Protein AF-A0A7J3VI06-F1 (afdb_monomer)

Structure (mmCIF, N/CA/C/O backbone):
data_AF-A0A7J3VI06-F1
#
_entry.id   AF-A0A7J3VI06-F1
#
loop_
_atom_site.group_PDB
_atom_site.id
_atom_site.type_symbol
_atom_site.label_atom_id
_atom_site.label_alt_id
_atom_site.label_comp_id
_atom_site.label_asym_id
_atom_site.label_entity_id
_atom_site.label_seq_id
_atom_site.pdbx_PDB_ins_code
_atom_site.Cartn_x
_atom_site.Cartn_y
_atom_site.Cartn_z
_atom_site.occupancy
_atom_site.B_iso_or_equiv
_atom_site.auth_seq_id
_atom_site.auth_comp_id
_atom_site.auth_asym_id
_atom_site.auth_atom_id
_atom_site.pdbx_PDB_model_num
ATOM 1 N N . MET A 1 1 ? 29.768 -23.250 -9.654 1.00 58.28 1 MET A N 1
ATOM 2 C CA . MET A 1 1 ? 28.400 -23.823 -9.764 1.00 58.28 1 MET A CA 1
ATOM 3 C C . MET A 1 1 ? 27.380 -23.229 -8.773 1.00 58.28 1 MET A C 1
ATOM 5 O O . MET A 1 1 ? 26.232 -23.063 -9.162 1.00 58.28 1 MET A O 1
ATOM 9 N N . LYS A 1 2 ? 27.756 -22.843 -7.537 1.00 73.19 2 LYS A N 1
ATOM 10 C CA . LYS A 1 2 ? 26.822 -22.287 -6.525 1.00 73.19 2 LYS A CA 1
ATOM 11 C C . LYS A 1 2 ? 26.219 -20.910 -6.874 1.00 73.19 2 LYS A C 1
ATOM 13 O O . LYS A 1 2 ? 25.045 -20.684 -6.606 1.00 73.19 2 LYS A O 1
ATOM 18 N N . LEU A 1 3 ? 26.984 -20.030 -7.530 1.00 74.69 3 LEU A N 1
ATOM 19 C CA . LEU A 1 3 ? 26.563 -18.649 -7.823 1.00 74.69 3 LEU A CA 1
ATOM 20 C C . LEU A 1 3 ? 25.363 -18.556 -8.783 1.00 74.69 3 LEU A C 1
ATOM 22 O O . LEU A 1 3 ? 24.458 -17.760 -8.566 1.00 74.69 3 LEU A O 1
ATOM 26 N N . ARG A 1 4 ? 25.330 -19.405 -9.821 1.00 77.88 4 ARG A N 1
ATOM 27 C CA . ARG A 1 4 ? 24.233 -19.423 -10.803 1.00 77.88 4 ARG A CA 1
ATOM 28 C C . ARG A 1 4 ? 22.916 -19.831 -10.149 1.00 77.88 4 ARG A C 1
ATOM 30 O O . ARG A 1 4 ? 21.918 -19.150 -10.304 1.00 77.88 4 ARG A O 1
ATOM 37 N N . ARG A 1 5 ? 22.964 -20.883 -9.331 1.00 81.19 5 ARG A N 1
ATOM 38 C CA . ARG A 1 5 ? 21.809 -21.364 -8.576 1.00 81.19 5 ARG A CA 1
ATOM 39 C C . ARG A 1 5 ? 21.277 -20.281 -7.635 1.00 81.19 5 ARG A C 1
ATOM 41 O O . ARG A 1 5 ? 20.078 -20.059 -7.610 1.00 81.19 5 ARG A O 1
ATOM 48 N N . LEU A 1 6 ? 22.147 -19.588 -6.900 1.00 79.69 6 LEU A N 1
ATOM 49 C CA . LEU A 1 6 ? 21.728 -18.533 -5.971 1.00 79.69 6 LEU A CA 1
ATOM 50 C C . LEU A 1 6 ? 21.049 -17.359 -6.697 1.00 79.69 6 LEU A C 1
ATOM 52 O O . LEU A 1 6 ? 20.025 -16.858 -6.243 1.00 79.69 6 LEU A O 1
ATOM 56 N N . ARG A 1 7 ? 21.577 -16.989 -7.869 1.00 83.88 7 ARG A N 1
ATOM 57 C CA . ARG A 1 7 ? 20.982 -15.982 -8.753 1.00 83.88 7 ARG A CA 1
ATOM 58 C C . ARG A 1 7 ? 19.602 -16.397 -9.264 1.00 83.88 7 ARG A C 1
ATOM 60 O O . ARG A 1 7 ? 18.687 -15.585 -9.216 1.00 83.88 7 ARG A O 1
ATOM 67 N N . ASP A 1 8 ? 19.446 -17.645 -9.702 1.00 85.44 8 ASP A N 1
ATOM 68 C CA . ASP A 1 8 ? 18.172 -18.160 -10.222 1.00 85.44 8 ASP A CA 1
ATOM 69 C C . ASP A 1 8 ? 17.088 -18.171 -9.122 1.00 85.44 8 ASP A C 1
ATOM 71 O O . ASP A 1 8 ? 15.952 -17.764 -9.359 1.00 85.44 8 ASP A O 1
ATOM 75 N N . HIS A 1 9 ? 17.454 -18.539 -7.887 1.00 90.06 9 HIS A N 1
ATOM 76 C CA . HIS A 1 9 ? 16.537 -18.470 -6.742 1.00 90.06 9 HIS A CA 1
ATOM 77 C C . HIS A 1 9 ? 16.175 -17.026 -6.388 1.00 90.06 9 HIS A C 1
ATOM 79 O O . HIS A 1 9 ? 15.003 -16.733 -6.167 1.00 90.06 9 HIS A O 1
ATOM 85 N N . PHE A 1 10 ? 17.153 -16.115 -6.372 1.00 90.50 10 PHE A N 1
ATOM 86 C CA . PHE A 1 10 ? 16.894 -14.697 -6.123 1.00 90.50 10 PHE A CA 1
ATOM 87 C C . PHE A 1 10 ? 16.000 -14.078 -7.207 1.00 90.50 10 PHE A C 1
ATOM 89 O O . PHE A 1 10 ? 15.129 -13.270 -6.894 1.00 90.50 10 PHE A O 1
ATOM 96 N N . PHE A 1 11 ? 16.173 -14.480 -8.469 1.00 92.00 11 PHE A N 1
ATOM 97 C CA . PHE A 1 11 ? 15.338 -14.015 -9.572 1.00 92.00 11 PHE A CA 1
ATOM 98 C C . PHE A 1 11 ? 13.869 -14.408 -9.373 1.00 92.00 11 PHE A C 1
ATOM 100 O O . PHE A 1 11 ? 13.000 -13.542 -9.430 1.00 92.00 11 PHE A O 1
ATOM 107 N N . ILE A 1 12 ? 13.589 -15.685 -9.099 1.00 92.94 12 ILE A N 1
ATOM 108 C CA . ILE A 1 12 ? 12.213 -16.164 -8.895 1.00 92.94 12 ILE A CA 1
ATOM 109 C C . ILE A 1 12 ? 11.617 -15.552 -7.623 1.00 92.94 12 ILE A C 1
ATOM 111 O O . ILE A 1 12 ? 10.503 -15.037 -7.651 1.00 92.94 12 ILE A O 1
ATOM 115 N N . TYR A 1 13 ? 12.368 -15.563 -6.519 1.00 93.56 13 TYR A N 1
ATOM 116 C CA . TYR A 1 13 ? 11.906 -15.027 -5.239 1.00 93.56 13 TYR A CA 1
ATOM 117 C C . TYR A 1 13 ? 11.600 -13.527 -5.319 1.00 93.56 13 TYR A C 1
ATOM 119 O O . TYR A 1 13 ? 10.517 -13.099 -4.929 1.00 93.56 13 TYR A O 1
ATOM 127 N N . GLY A 1 14 ? 12.510 -12.727 -5.882 1.00 93.12 14 GLY A N 1
ATOM 128 C CA . GLY A 1 14 ? 12.306 -11.287 -6.0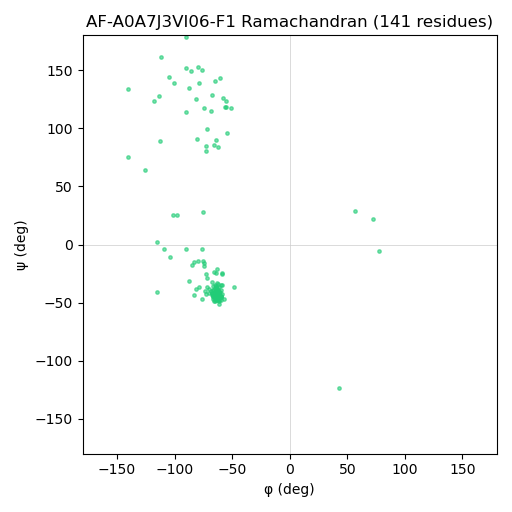19 1.00 93.12 14 GLY A CA 1
ATOM 129 C C . GLY A 1 14 ? 11.155 -10.930 -6.958 1.00 93.12 14 GLY A C 1
ATOM 130 O O . GLY A 1 14 ? 10.400 -10.001 -6.670 1.00 93.12 14 GLY A O 1
ATOM 131 N N . PHE A 1 15 ? 10.953 -11.715 -8.019 1.00 93.56 15 PHE A N 1
ATOM 132 C CA . PHE A 1 15 ? 9.796 -11.565 -8.897 1.00 93.56 15 PHE A CA 1
ATOM 133 C C . PHE A 1 15 ? 8.479 -11.888 -8.176 1.00 93.56 15 PHE A C 1
ATOM 135 O O . PHE A 1 15 ? 7.521 -11.124 -8.272 1.00 93.56 15 PHE A O 1
ATOM 142 N N . LEU A 1 16 ? 8.433 -12.972 -7.395 1.00 94.38 16 LEU A N 1
ATOM 143 C CA . LEU A 1 16 ? 7.258 -13.316 -6.589 1.00 94.38 16 LEU A CA 1
ATOM 144 C C . LEU A 1 16 ? 6.949 -12.241 -5.539 1.00 94.38 16 LEU A C 1
ATOM 146 O O . LEU A 1 16 ? 5.781 -11.900 -5.358 1.00 94.38 16 LEU A O 1
ATOM 150 N N . CYS A 1 17 ? 7.968 -11.656 -4.897 1.00 93.44 17 CYS A N 1
ATOM 151 C CA . CYS A 1 17 ? 7.783 -10.517 -3.994 1.00 93.44 17 CYS A CA 1
ATOM 152 C C . CYS A 1 17 ? 7.182 -9.303 -4.713 1.00 93.44 17 CYS A C 1
ATOM 154 O O . CYS A 1 17 ? 6.290 -8.662 -4.163 1.00 93.44 17 CYS A O 1
ATOM 156 N N . LEU A 1 18 ? 7.623 -9.011 -5.940 1.00 93.12 18 LEU A N 1
ATOM 157 C CA . LEU A 1 18 ? 7.076 -7.925 -6.756 1.00 93.12 18 LEU A CA 1
ATOM 158 C C . LEU A 1 18 ? 5.604 -8.173 -7.108 1.00 93.12 18 LEU A C 1
ATOM 160 O O . LEU A 1 18 ? 4.773 -7.288 -6.909 1.00 93.12 18 LEU A O 1
ATOM 164 N N . VAL A 1 19 ? 5.265 -9.380 -7.567 1.00 93.62 19 VAL A N 1
ATOM 165 C CA . VAL A 1 19 ? 3.877 -9.758 -7.882 1.00 93.62 19 VAL A CA 1
ATOM 166 C C . VAL A 1 19 ? 2.997 -9.683 -6.633 1.00 93.62 19 VAL A C 1
ATOM 168 O O . VAL A 1 19 ? 1.936 -9.064 -6.670 1.00 93.62 19 VAL A O 1
ATOM 171 N N . TRP A 1 20 ? 3.445 -10.248 -5.510 1.00 91.38 20 TRP A N 1
ATOM 172 C CA . TRP A 1 20 ? 2.722 -10.201 -4.237 1.00 91.38 20 TRP A CA 1
ATOM 173 C C . TRP A 1 20 ? 2.489 -8.767 -3.750 1.00 91.38 20 TRP A C 1
ATOM 175 O O . TRP A 1 20 ? 1.374 -8.423 -3.352 1.00 91.38 20 TRP A O 1
ATOM 185 N N . TYR A 1 21 ? 3.521 -7.921 -3.822 1.00 92.38 21 TYR A N 1
ATOM 186 C CA . TYR A 1 21 ? 3.442 -6.517 -3.430 1.00 92.38 21 TYR A CA 1
ATOM 187 C C . TYR A 1 21 ? 2.422 -5.749 -4.277 1.00 92.38 21 TYR A C 1
ATOM 189 O O . TYR A 1 21 ? 1.571 -5.041 -3.732 1.00 92.38 21 TYR A O 1
ATOM 197 N N . LEU A 1 22 ? 2.454 -5.933 -5.602 1.00 90.12 22 LEU A N 1
ATOM 198 C CA . LEU A 1 22 ? 1.515 -5.288 -6.524 1.00 90.12 22 LEU A CA 1
ATOM 199 C C . LEU A 1 22 ? 0.078 -5.765 -6.310 1.00 90.12 22 LEU A C 1
ATOM 201 O O . LEU A 1 22 ? -0.822 -4.935 -6.197 1.00 90.12 22 LEU A O 1
ATOM 205 N N . LEU A 1 23 ? -0.140 -7.078 -6.204 1.00 89.56 23 LEU A N 1
ATOM 206 C CA . LEU A 1 23 ? -1.475 -7.639 -5.991 1.00 89.56 23 LEU A CA 1
ATOM 207 C C . LEU A 1 23 ? -2.079 -7.173 -4.670 1.00 89.56 23 LEU A C 1
ATOM 209 O O . LEU A 1 23 ? -3.278 -6.895 -4.596 1.00 89.56 23 LEU A O 1
ATOM 213 N N . ARG A 1 24 ? -1.264 -7.091 -3.612 1.00 87.75 24 ARG A N 1
ATOM 214 C CA . ARG A 1 24 ? -1.792 -6.813 -2.280 1.00 87.75 24 ARG A CA 1
ATOM 215 C C . ARG A 1 24 ? -1.920 -5.324 -1.964 1.00 87.75 24 ARG A C 1
ATOM 217 O O . ARG A 1 24 ? -2.852 -4.950 -1.242 1.00 87.75 24 ARG A O 1
ATOM 224 N N . THR A 1 25 ? -1.043 -4.498 -2.531 1.00 88.00 25 THR A N 1
ATOM 225 C CA . THR A 1 25 ? -1.126 -3.033 -2.447 1.00 88.00 25 THR A CA 1
ATOM 226 C C . THR A 1 25 ? -2.204 -2.499 -3.391 1.00 88.00 25 THR A C 1
ATOM 228 O O . THR A 1 25 ? -3.073 -1.747 -2.949 1.00 88.00 25 THR A O 1
ATOM 231 N N . GLY A 1 26 ? -2.225 -2.962 -4.648 1.00 81.44 26 GLY A N 1
ATOM 232 C CA . GLY A 1 26 ? -3.286 -2.693 -5.623 1.00 81.44 26 GLY A CA 1
ATOM 233 C C . GLY A 1 26 ? -3.772 -1.239 -5.619 1.00 81.44 26 GLY A C 1
ATOM 234 O O . GLY A 1 26 ? -2.988 -0.306 -5.766 1.00 81.44 26 GLY A O 1
ATOM 235 N N . THR A 1 27 ? -5.077 -1.055 -5.413 1.00 77.19 27 THR A N 1
ATOM 236 C CA . THR A 1 27 ? -5.759 0.251 -5.372 1.00 77.19 27 THR A CA 1
ATOM 237 C C . THR A 1 27 ? -5.824 0.895 -3.982 1.00 77.19 27 THR A C 1
ATOM 239 O O . THR A 1 27 ? -6.319 2.013 -3.856 1.00 77.19 27 THR A O 1
ATOM 242 N N . LYS A 1 28 ? -5.344 0.225 -2.922 1.00 76.06 28 LYS A N 1
ATOM 243 C CA . LYS A 1 28 ? -5.359 0.755 -1.546 1.00 76.06 28 LYS A CA 1
ATOM 244 C C . LYS A 1 28 ? -3.927 1.026 -1.066 1.00 76.06 28 LYS A C 1
ATOM 246 O O . LYS A 1 28 ? -3.334 0.155 -0.423 1.00 76.06 28 LYS A O 1
ATOM 251 N N . PRO A 1 29 ? -3.385 2.239 -1.298 1.00 75.25 29 PRO A N 1
ATOM 252 C CA . PRO A 1 29 ? -1.997 2.568 -0.962 1.00 75.25 29 PRO A CA 1
ATOM 253 C C . PRO A 1 29 ? -1.703 2.498 0.542 1.00 75.25 29 PRO A C 1
ATOM 255 O O . PRO A 1 29 ? -0.561 2.269 0.928 1.00 75.25 29 PRO A O 1
ATOM 258 N N . SER A 1 30 ? -2.722 2.593 1.405 1.00 83.19 30 SER A N 1
ATOM 259 C CA . SER A 1 30 ? -2.567 2.419 2.856 1.00 83.19 30 SER A CA 1
ATOM 260 C C . SER A 1 30 ? -2.005 1.048 3.254 1.00 83.19 30 SER A C 1
ATOM 262 O O . SER A 1 30 ? -1.365 0.928 4.296 1.00 83.19 30 SER A O 1
ATOM 264 N N . ARG A 1 31 ? -2.172 0.013 2.417 1.00 83.75 31 ARG A N 1
ATO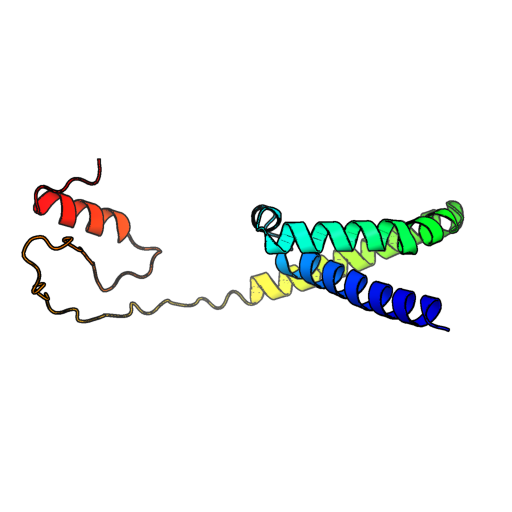M 265 C CA . ARG A 1 31 ? -1.637 -1.334 2.680 1.00 83.75 31 ARG A CA 1
ATOM 266 C C . ARG A 1 31 ? -0.126 -1.438 2.473 1.00 83.75 31 ARG A C 1
ATOM 268 O O . ARG A 1 31 ? 0.474 -2.351 3.030 1.00 83.75 31 ARG A O 1
ATOM 275 N N . ALA A 1 32 ? 0.500 -0.505 1.750 1.00 84.50 32 ALA A N 1
ATOM 276 C CA . ALA A 1 32 ? 1.954 -0.489 1.558 1.00 84.50 32 ALA A CA 1
ATOM 277 C C . ALA A 1 32 ? 2.719 -0.266 2.876 1.00 84.50 32 ALA A C 1
ATOM 279 O O . ALA A 1 32 ? 3.863 -0.692 3.012 1.00 84.50 32 ALA A O 1
ATOM 280 N N . VAL A 1 33 ? 2.070 0.358 3.867 1.00 90.38 33 VAL A N 1
ATOM 281 C CA . VAL A 1 33 ? 2.651 0.627 5.190 1.00 90.38 33 VAL A CA 1
ATOM 282 C C . VAL A 1 33 ? 2.711 -0.640 6.050 1.00 90.38 33 VAL A C 1
ATOM 284 O O . VAL A 1 33 ? 3.428 -0.668 7.046 1.00 90.38 33 VAL A O 1
ATOM 287 N N . TYR A 1 34 ? 2.017 -1.720 5.678 1.00 89.19 34 TYR A N 1
ATOM 288 C CA . TYR A 1 34 ? 2.068 -2.962 6.446 1.00 89.19 34 TYR A CA 1
ATOM 289 C C . TYR A 1 34 ? 3.477 -3.570 6.417 1.00 89.19 34 TYR A C 1
ATOM 291 O O . TYR A 1 34 ? 4.111 -3.601 5.361 1.00 89.19 34 TYR A O 1
ATOM 299 N N . PRO A 1 35 ? 3.967 -4.124 7.537 1.00 89.62 35 PRO A N 1
ATOM 300 C CA . PRO A 1 35 ? 5.355 -4.578 7.654 1.00 89.62 35 PRO A CA 1
ATOM 301 C C . PRO A 1 35 ? 5.726 -5.656 6.622 1.00 89.62 35 PRO A C 1
ATOM 303 O O . PRO A 1 35 ? 6.830 -5.656 6.083 1.00 89.62 35 PRO A O 1
ATOM 306 N N . CYS A 1 36 ? 4.783 -6.538 6.275 1.00 90.12 36 CYS A N 1
ATOM 307 C CA . CYS A 1 36 ? 4.974 -7.558 5.240 1.00 90.12 36 CYS A CA 1
ATOM 308 C C . CYS A 1 36 ? 4.988 -6.993 3.810 1.00 90.12 36 CYS A C 1
ATOM 310 O O . CYS A 1 36 ? 5.578 -7.594 2.915 1.00 90.12 36 CYS A O 1
ATOM 312 N N . GLN A 1 37 ? 4.345 -5.845 3.586 1.00 91.62 37 GLN A N 1
ATOM 313 C CA . GLN A 1 37 ? 4.370 -5.156 2.299 1.00 91.62 37 GLN A CA 1
ATOM 314 C C . GLN A 1 37 ? 5.649 -4.342 2.144 1.00 91.62 37 GLN A C 1
ATOM 316 O O . GLN A 1 37 ? 6.254 -4.375 1.079 1.00 91.62 37 GLN A O 1
ATOM 321 N N . GLN A 1 38 ? 6.131 -3.705 3.211 1.00 93.19 38 GLN A N 1
ATOM 322 C CA . GLN A 1 38 ? 7.412 -2.997 3.186 1.00 93.19 38 GLN A CA 1
ATOM 323 C C . GLN A 1 38 ? 8.585 -3.938 2.875 1.00 93.19 38 GLN A C 1
ATOM 325 O O . GLN A 1 38 ? 9.426 -3.625 2.030 1.00 93.19 38 GLN A O 1
ATOM 330 N N . SER A 1 39 ? 8.620 -5.124 3.495 1.00 93.19 39 SER A N 1
ATOM 331 C CA . SER A 1 39 ? 9.674 -6.111 3.232 1.00 93.19 39 SER A CA 1
ATOM 332 C C . SER A 1 39 ? 9.611 -6.663 1.805 1.00 93.19 39 SER A C 1
ATOM 334 O O . SER A 1 39 ? 10.634 -6.717 1.119 1.00 93.19 39 SER A O 1
ATOM 336 N N . ALA A 1 40 ? 8.413 -7.00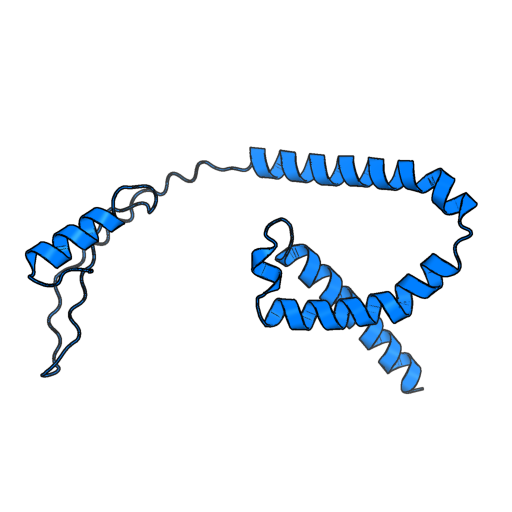2 1.317 1.00 92.75 40 ALA A N 1
ATOM 337 C CA . ALA A 1 40 ? 8.214 -7.430 -0.066 1.00 92.75 40 ALA A CA 1
ATOM 338 C C . ALA A 1 40 ? 8.601 -6.325 -1.067 1.00 92.75 40 ALA A C 1
ATOM 340 O O . ALA A 1 40 ? 9.276 -6.604 -2.058 1.00 92.75 40 ALA A O 1
ATOM 341 N N . GLY A 1 41 ? 8.241 -5.072 -0.778 1.00 93.50 41 GLY A N 1
ATOM 342 C CA . GLY A 1 41 ? 8.553 -3.904 -1.601 1.00 93.50 41 GLY A CA 1
ATOM 343 C C . GLY A 1 41 ? 10.052 -3.621 -1.708 1.00 93.50 41 GLY A C 1
ATOM 344 O O . GLY A 1 41 ? 10.532 -3.268 -2.787 1.00 93.50 41 GLY A O 1
ATOM 345 N N . PHE A 1 42 ? 10.811 -3.840 -0.631 1.00 94.50 42 PHE A N 1
ATOM 346 C CA . PHE A 1 42 ? 12.270 -3.719 -0.643 1.00 94.50 42 PHE A CA 1
ATOM 347 C C . PHE A 1 42 ? 12.927 -4.761 -1.561 1.00 94.50 42 PHE A C 1
ATOM 349 O O . PHE A 1 42 ? 13.739 -4.417 -2.423 1.00 94.50 42 PHE A O 1
ATOM 356 N N . VAL A 1 43 ? 12.537 -6.035 -1.431 1.00 94.19 43 VAL A N 1
ATOM 357 C CA . VAL A 1 43 ? 13.065 -7.116 -2.284 1.00 94.19 43 VAL A CA 1
ATOM 358 C C . VAL A 1 43 ? 12.667 -6.898 -3.747 1.00 94.19 43 VAL A C 1
ATOM 360 O O . VAL A 1 43 ? 13.494 -7.078 -4.643 1.00 94.19 43 VAL A O 1
ATOM 363 N N . ALA A 1 44 ? 11.435 -6.452 -3.995 1.00 92.69 44 ALA A N 1
ATOM 364 C CA . ALA A 1 44 ? 10.958 -6.103 -5.329 1.00 92.69 44 ALA A CA 1
ATOM 365 C C . ALA A 1 44 ? 11.777 -4.958 -5.955 1.00 92.69 44 ALA A C 1
ATOM 367 O O . ALA A 1 44 ? 12.135 -5.033 -7.133 1.00 92.69 44 ALA A O 1
ATOM 368 N N . HIS A 1 45 ? 12.134 -3.928 -5.177 1.00 92.88 45 HIS A N 1
ATOM 369 C CA . HIS A 1 45 ? 13.002 -2.837 -5.636 1.00 92.88 45 HIS A CA 1
ATOM 370 C C . HIS A 1 45 ? 14.389 -3.333 -6.029 1.00 92.88 45 HIS A C 1
ATOM 372 O O . HIS A 1 45 ? 14.870 -3.007 -7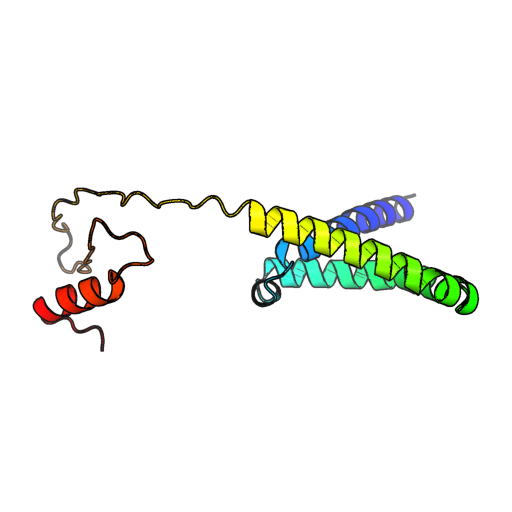.115 1.00 92.88 45 HIS A O 1
ATOM 378 N N . LEU A 1 46 ? 15.016 -4.156 -5.184 1.00 93.44 46 LEU A N 1
ATOM 379 C CA . LEU A 1 46 ? 16.320 -4.741 -5.496 1.00 93.44 46 LEU A CA 1
ATOM 380 C C . LEU A 1 46 ? 16.258 -5.592 -6.765 1.00 93.44 46 LEU A C 1
ATOM 382 O O . LEU A 1 46 ? 17.115 -5.454 -7.637 1.00 93.44 46 LEU A O 1
ATOM 386 N N . TRP A 1 47 ? 15.226 -6.425 -6.913 1.00 94.25 47 TRP A N 1
ATOM 387 C CA . TRP A 1 47 ? 15.027 -7.222 -8.122 1.00 94.25 47 TRP A CA 1
ATOM 388 C C . TRP A 1 47 ? 14.884 -6.334 -9.367 1.00 94.25 47 TRP A C 1
ATOM 390 O O . TRP A 1 47 ? 15.545 -6.572 -10.379 1.00 94.25 47 TRP A O 1
ATOM 400 N N . THR A 1 48 ? 14.094 -5.262 -9.270 1.00 90.19 48 THR A N 1
ATOM 401 C CA . THR A 1 48 ? 13.855 -4.315 -10.372 1.00 90.19 48 THR A CA 1
ATOM 402 C C . THR A 1 48 ? 15.140 -3.597 -10.776 1.00 90.19 48 THR A C 1
ATOM 404 O O . THR A 1 48 ? 15.465 -3.545 -11.959 1.00 90.19 48 THR A O 1
ATOM 407 N N . LEU A 1 49 ? 15.921 -3.104 -9.814 1.00 91.12 49 LEU A N 1
ATOM 408 C CA . LEU A 1 49 ? 17.204 -2.451 -10.087 1.00 91.12 49 LEU A CA 1
ATOM 409 C C . LEU A 1 49 ? 18.229 -3.412 -10.697 1.00 91.12 49 LEU A C 1
ATOM 411 O O . LEU A 1 49 ? 18.991 -3.027 -11.578 1.00 91.12 49 LEU A O 1
ATOM 415 N N . THR A 1 50 ? 18.241 -4.667 -10.249 1.00 89.25 50 THR A N 1
ATOM 416 C CA . THR A 1 50 ? 19.251 -5.640 -10.686 1.00 89.25 50 THR A CA 1
ATOM 417 C C . THR A 1 50 ? 18.936 -6.219 -12.066 1.00 89.25 50 THR A C 1
ATOM 419 O O . THR A 1 50 ? 19.852 -6.462 -12.848 1.00 89.25 50 THR A O 1
ATOM 422 N N . TYR A 1 51 ? 17.656 -6.447 -12.380 1.00 88.06 51 TYR A N 1
ATOM 423 C CA . TYR A 1 51 ? 17.246 -7.159 -13.595 1.00 88.06 51 TYR A CA 1
ATOM 424 C C . TYR A 1 51 ? 16.461 -6.304 -14.588 1.00 88.06 51 TYR A C 1
ATOM 426 O O . TYR A 1 51 ? 16.703 -6.407 -15.787 1.00 88.06 51 TYR A O 1
ATOM 434 N N . ALA A 1 52 ? 15.538 -5.460 -14.127 1.00 84.31 52 ALA A N 1
ATOM 435 C CA . ALA A 1 52 ? 14.689 -4.675 -15.023 1.00 84.31 52 ALA A CA 1
ATOM 436 C C . ALA A 1 52 ? 15.386 -3.394 -15.506 1.00 84.31 52 ALA A C 1
ATOM 438 O O . ALA A 1 52 ? 15.356 -3.096 -16.697 1.00 84.31 52 ALA A O 1
ATOM 439 N N . ALA A 1 53 ? 16.062 -2.662 -14.617 1.00 83.81 53 ALA A N 1
ATOM 440 C CA . ALA A 1 53 ? 16.742 -1.410 -14.952 1.00 83.81 53 ALA A CA 1
ATOM 441 C C . ALA A 1 53 ? 17.800 -1.535 -16.070 1.00 83.81 53 ALA A C 1
ATOM 443 O O . ALA A 1 53 ? 17.743 -0.728 -16.995 1.00 83.81 53 ALA A O 1
ATOM 444 N N . PRO A 1 54 ? 18.725 -2.521 -16.075 1.00 82.19 54 PRO A N 1
ATOM 445 C CA . PRO A 1 54 ? 19.699 -2.642 -17.162 1.00 82.19 54 PRO A CA 1
ATOM 446 C C . PRO A 1 54 ? 19.052 -3.033 -18.493 1.00 82.19 54 PRO A C 1
ATOM 448 O O . PRO A 1 54 ? 19.505 -2.583 -19.540 1.00 82.19 54 PRO A O 1
ATOM 451 N N . VAL A 1 55 ? 17.972 -3.823 -18.470 1.00 81.38 55 VAL A N 1
ATOM 452 C CA . VAL A 1 55 ? 17.206 -4.148 -19.681 1.00 81.38 55 VAL A CA 1
ATOM 453 C C . VAL A 1 55 ? 16.541 -2.889 -20.222 1.00 81.38 55 VAL A C 1
ATOM 455 O O . VAL A 1 55 ? 16.705 -2.585 -21.395 1.00 81.38 55 VAL A O 1
ATOM 458 N N . LEU A 1 56 ? 15.863 -2.118 -19.369 1.00 76.94 56 LEU A N 1
ATOM 459 C CA . LEU A 1 56 ? 15.229 -0.853 -19.752 1.00 76.94 56 LEU A CA 1
ATOM 460 C C . LEU A 1 56 ? 16.244 0.179 -20.260 1.00 76.94 56 LEU A C 1
ATOM 462 O O . LEU A 1 56 ? 15.945 0.895 -21.207 1.00 76.94 56 LEU A O 1
ATOM 466 N N . ALA A 1 57 ? 17.442 0.226 -19.674 1.00 77.56 57 ALA A N 1
ATOM 467 C CA . ALA A 1 57 ? 18.527 1.098 -20.119 1.00 77.56 57 ALA A CA 1
ATOM 468 C C . ALA A 1 57 ? 19.159 0.645 -21.449 1.00 77.56 57 ALA A C 1
ATOM 470 O O . ALA A 1 57 ? 19.662 1.477 -22.198 1.00 77.56 57 ALA A O 1
ATOM 471 N N . ALA A 1 58 ? 19.138 -0.659 -21.744 1.00 76.75 58 ALA A N 1
ATOM 472 C CA . ALA A 1 58 ? 19.638 -1.225 -22.996 1.00 76.75 58 ALA A CA 1
ATOM 473 C C . ALA A 1 58 ? 18.621 -1.151 -24.148 1.00 76.75 58 ALA A C 1
ATOM 475 O O . ALA A 1 58 ? 18.997 -1.333 -25.307 1.00 76.75 58 ALA A O 1
ATOM 476 N N . VAL A 1 59 ? 17.339 -0.897 -23.864 1.00 73.44 59 VAL A N 1
ATOM 477 C CA . VAL A 1 59 ? 16.357 -0.615 -24.914 1.00 73.44 59 VAL A CA 1
ATOM 478 C C . VAL A 1 59 ? 16.603 0.797 -25.444 1.00 73.44 59 VAL A C 1
ATOM 480 O O . VAL A 1 59 ? 16.448 1.781 -24.727 1.00 73.44 59 VAL A O 1
ATOM 483 N N . GLU A 1 60 ? 16.952 0.901 -26.727 1.00 66.19 60 GLU A N 1
ATO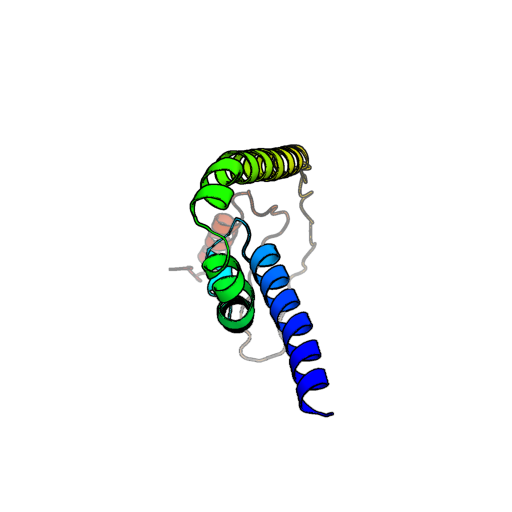M 484 C CA . GLU A 1 60 ? 17.058 2.186 -27.418 1.00 66.19 60 GLU A CA 1
ATOM 485 C C . GLU A 1 60 ? 15.743 2.971 -27.294 1.00 66.19 60 GLU A C 1
ATOM 487 O O . GLU A 1 60 ? 14.664 2.496 -27.677 1.00 66.19 60 GLU A O 1
ATOM 492 N N . SER A 1 61 ? 15.855 4.189 -26.756 1.00 63.53 61 SER A N 1
ATOM 493 C CA . SER A 1 61 ? 14.741 5.089 -26.432 1.00 63.53 61 SER A CA 1
ATOM 494 C C . SER A 1 61 ? 13.737 5.231 -27.580 1.00 63.53 61 SER A C 1
ATOM 496 O O . SER A 1 61 ? 12.534 5.238 -27.335 1.00 63.53 61 SER A O 1
ATOM 498 N N . ASP A 1 62 ? 14.187 5.237 -28.838 1.00 65.00 62 ASP A N 1
ATOM 499 C CA . ASP A 1 62 ? 13.305 5.410 -29.996 1.00 65.00 62 ASP A CA 1
ATOM 500 C C . ASP A 1 62 ? 12.365 4.222 -30.238 1.00 65.00 62 ASP A C 1
ATOM 502 O O . ASP A 1 62 ? 11.178 4.419 -30.506 1.00 65.00 62 ASP A O 1
ATOM 506 N N . ARG A 1 63 ? 12.824 2.976 -30.065 1.00 61.84 63 ARG A N 1
ATOM 507 C CA . ARG A 1 63 ? 11.967 1.792 -30.264 1.00 61.84 63 ARG A CA 1
ATOM 508 C C . ARG A 1 63 ? 10.939 1.650 -29.138 1.00 61.84 63 ARG A C 1
ATOM 510 O O . ARG A 1 63 ? 9.785 1.294 -29.407 1.00 61.84 63 ARG A O 1
ATOM 517 N N . PHE A 1 64 ? 11.335 1.984 -27.906 1.00 64.12 64 PHE A N 1
ATOM 518 C CA . PHE A 1 64 ? 10.428 2.044 -26.757 1.00 64.12 64 PHE A CA 1
ATOM 519 C C . PHE A 1 64 ? 9.410 3.175 -26.922 1.00 64.12 64 PHE A C 1
ATOM 521 O O . PHE A 1 64 ? 8.215 2.953 -26.775 1.00 64.12 64 PHE A O 1
ATOM 528 N N . ARG A 1 65 ? 9.846 4.368 -27.335 1.00 63.66 65 ARG A N 1
ATOM 529 C CA . ARG A 1 65 ? 8.998 5.555 -27.526 1.00 63.66 65 ARG A CA 1
ATOM 530 C C . ARG A 1 65 ? 7.974 5.410 -28.658 1.00 63.66 65 ARG A C 1
ATOM 532 O O . ARG A 1 65 ? 6.934 6.068 -28.612 1.00 63.66 65 ARG A O 1
ATOM 539 N N . ILE A 1 66 ? 8.213 4.537 -29.635 1.00 65.50 66 ILE A N 1
ATOM 540 C CA . ILE A 1 66 ? 7.223 4.215 -30.677 1.00 65.50 66 ILE A CA 1
ATOM 541 C C . ILE A 1 66 ? 6.095 3.330 -30.120 1.00 65.50 66 ILE A C 1
ATOM 543 O O . ILE A 1 66 ? 4.930 3.565 -30.432 1.00 65.50 66 ILE A O 1
ATOM 547 N N . HIS A 1 67 ? 6.412 2.361 -29.256 1.00 74.19 67 HIS A N 1
ATOM 548 C CA . HIS A 1 67 ? 5.441 1.355 -28.799 1.00 74.19 67 HIS A CA 1
ATOM 549 C C . HIS A 1 67 ? 4.917 1.589 -27.379 1.00 74.19 67 HIS A C 1
ATOM 551 O O . HIS A 1 67 ? 3.943 0.950 -26.986 1.00 74.19 67 HIS A O 1
ATOM 557 N N . TRP A 1 68 ? 5.500 2.510 -26.601 1.00 79.06 68 TRP A N 1
ATOM 558 C CA . TRP A 1 68 ? 5.068 2.752 -25.219 1.00 79.06 68 TRP A CA 1
ATOM 559 C C . TRP A 1 68 ? 3.618 3.236 -25.165 1.00 79.06 68 TRP A C 1
ATOM 561 O O . TRP A 1 68 ? 2.888 2.851 -24.262 1.00 79.06 68 TRP A O 1
ATOM 571 N N . LYS A 1 69 ? 3.173 4.013 -26.166 1.00 81.31 69 LYS A N 1
ATOM 572 C CA . LYS A 1 69 ? 1.773 4.441 -26.286 1.00 81.31 69 LYS A CA 1
ATOM 573 C C . LYS A 1 69 ? 0.851 3.237 -26.440 1.00 81.31 69 LYS A C 1
ATOM 575 O O . LYS A 1 69 ? -0.187 3.184 -25.796 1.00 81.31 69 LYS A O 1
ATOM 580 N N . THR A 1 70 ? 1.250 2.260 -27.250 1.00 82.12 70 THR A N 1
ATOM 581 C CA . THR A 1 70 ? 0.510 1.013 -27.464 1.00 82.12 70 THR A CA 1
ATOM 582 C C . THR A 1 70 ? 0.494 0.161 -26.199 1.00 82.12 70 THR A C 1
ATOM 584 O O . THR A 1 70 ? -0.558 -0.333 -25.813 1.00 82.12 70 THR A O 1
ATOM 587 N N . VAL A 1 71 ? 1.632 0.043 -25.508 1.00 82.56 71 VAL A N 1
ATOM 588 C CA . VAL A 1 71 ? 1.742 -0.688 -24.235 1.00 82.56 71 VAL A CA 1
ATOM 589 C C . VAL A 1 71 ? 0.872 -0.047 -23.154 1.00 82.56 71 VAL A C 1
ATOM 591 O O . VAL A 1 71 ? 0.120 -0.749 -22.485 1.00 82.56 71 VAL A O 1
ATOM 594 N N . VAL A 1 72 ? 0.918 1.278 -23.008 1.00 84.50 72 VAL A N 1
ATOM 595 C CA . VAL A 1 72 ? 0.092 2.013 -22.041 1.00 84.50 72 VAL A CA 1
ATOM 596 C C . VAL A 1 72 ? -1.384 1.933 -22.395 1.00 84.50 72 VAL A C 1
ATOM 598 O O . VAL A 1 72 ? -2.197 1.763 -21.496 1.00 84.50 72 VAL A O 1
ATOM 601 N N . LEU A 1 73 ? -1.742 1.996 -23.679 1.00 88.31 73 LEU A N 1
ATOM 602 C CA . LEU A 1 73 ? -3.126 1.837 -24.118 1.00 88.31 73 LEU A CA 1
ATOM 603 C C . LEU A 1 73 ? -3.653 0.434 -23.792 1.00 88.31 73 LEU A C 1
ATOM 605 O O . LEU A 1 73 ? -4.717 0.312 -23.196 1.00 88.31 73 LEU A O 1
ATOM 609 N N . VAL A 1 74 ? -2.894 -0.620 -24.106 1.00 88.62 74 VAL A N 1
ATOM 610 C CA . VAL A 1 74 ? -3.260 -2.005 -23.764 1.00 88.62 74 VAL A CA 1
ATOM 611 C C . VAL A 1 74 ? -3.364 -2.186 -22.249 1.00 88.62 74 VAL A C 1
ATOM 613 O O . VAL A 1 74 ? -4.300 -2.824 -21.772 1.00 88.62 74 VAL A O 1
ATOM 616 N N . LEU A 1 75 ? -2.452 -1.588 -21.482 1.00 88.69 75 LEU A N 1
ATOM 617 C CA . LEU A 1 75 ? -2.472 -1.650 -20.024 1.00 88.69 75 LEU A CA 1
ATOM 618 C C . LEU A 1 75 ? -3.667 -0.888 -19.436 1.00 88.69 75 LEU A C 1
ATOM 620 O O . LEU A 1 75 ? -4.327 -1.412 -18.547 1.00 88.69 75 LEU A O 1
ATOM 624 N N . LEU A 1 76 ? -4.001 0.295 -19.957 1.00 86.25 76 LEU A N 1
ATOM 625 C CA . LEU A 1 76 ? -5.189 1.055 -19.557 1.00 86.25 76 LEU A CA 1
ATOM 626 C C . LEU A 1 76 ? -6.479 0.308 -19.887 1.00 86.25 76 LEU A C 1
ATOM 628 O O . LEU A 1 76 ? -7.379 0.274 -19.055 1.00 86.25 76 LEU A O 1
ATOM 632 N N . ILE A 1 77 ? -6.559 -0.322 -21.062 1.00 88.75 77 ILE A N 1
ATOM 633 C CA . ILE A 1 77 ? -7.701 -1.161 -21.440 1.00 88.75 77 ILE A CA 1
ATOM 634 C C . ILE A 1 77 ? -7.799 -2.363 -20.495 1.00 88.75 77 ILE A C 1
ATOM 636 O O . ILE A 1 77 ? -8.882 -2.653 -20.001 1.00 88.75 77 ILE A O 1
ATOM 640 N N . GLY A 1 78 ? -6.681 -3.029 -20.191 1.00 84.00 78 GLY A N 1
ATOM 641 C CA . GLY A 1 78 ? -6.653 -4.168 -19.270 1.00 84.00 78 GLY A CA 1
ATOM 642 C C . GLY A 1 78 ? -7.063 -3.793 -17.843 1.00 84.00 78 GLY A C 1
ATOM 643 O O . GLY A 1 78 ? -7.896 -4.468 -17.243 1.00 84.00 78 GLY A O 1
ATOM 644 N N . VAL A 1 79 ? -6.532 -2.687 -17.315 1.00 84.06 79 VAL A N 1
ATOM 645 C CA . VAL A 1 79 ? -6.888 -2.157 -15.988 1.00 84.06 79 VAL A CA 1
ATOM 646 C C . VAL A 1 79 ? -8.341 -1.686 -15.958 1.00 84.06 79 VAL A C 1
ATOM 648 O O . VAL A 1 79 ? -9.052 -1.979 -15.000 1.00 84.06 79 VAL A O 1
ATOM 651 N N . GLY A 1 80 ? -8.802 -1.002 -17.006 1.00 81.38 80 GLY A N 1
ATOM 652 C CA . GLY A 1 80 ? -10.186 -0.552 -17.141 1.00 81.38 80 GLY A CA 1
ATOM 653 C C . GLY A 1 80 ? -11.171 -1.716 -17.219 1.00 81.38 80 GLY A C 1
ATOM 654 O O . GLY A 1 80 ? -12.176 -1.705 -16.517 1.00 81.38 80 GLY A O 1
ATOM 655 N N . ALA A 1 81 ? -10.855 -2.756 -17.994 1.00 82.62 81 ALA A N 1
ATOM 656 C CA . ALA A 1 81 ? -11.662 -3.970 -18.086 1.00 82.62 81 ALA A CA 1
ATOM 657 C C . ALA A 1 81 ? -11.712 -4.718 -16.746 1.00 82.62 81 ALA A C 1
ATOM 659 O O . ALA A 1 81 ? -12.791 -5.095 -16.297 1.00 82.62 81 ALA A O 1
ATOM 660 N N . TYR A 1 82 ? -10.571 -4.868 -16.065 1.00 77.69 82 TYR A N 1
ATOM 661 C CA . TYR A 1 82 ? -10.524 -5.474 -14.734 1.00 77.69 82 TYR A CA 1
ATOM 662 C C . TYR A 1 82 ? -11.330 -4.665 -13.705 1.00 77.69 82 TYR A C 1
ATOM 664 O O . TYR A 1 82 ? -12.105 -5.238 -12.942 1.00 77.69 82 TYR A O 1
ATOM 672 N N . GLY A 1 83 ? -11.189 -3.335 -13.705 1.00 76.62 83 GLY A N 1
ATOM 673 C CA . GLY A 1 83 ? -11.949 -2.437 -12.835 1.00 76.62 83 GLY A CA 1
ATOM 674 C C . GLY A 1 83 ? -13.452 -2.497 -13.104 1.00 76.62 83 GLY A C 1
ATOM 675 O O . GLY A 1 83 ? -14.229 -2.603 -12.161 1.00 76.62 83 GLY A O 1
ATOM 676 N N . TYR A 1 84 ? -13.856 -2.517 -14.376 1.00 79.81 84 TYR A N 1
ATOM 677 C CA . TYR A 1 84 ? -15.251 -2.678 -14.784 1.00 79.81 84 TYR A CA 1
ATOM 678 C C . TYR A 1 84 ? -15.832 -4.004 -14.285 1.00 79.81 84 TYR A C 1
ATOM 680 O O . TYR A 1 84 ? -16.886 -4.010 -13.660 1.00 79.81 84 TYR A O 1
ATOM 688 N N . MET A 1 85 ? -15.113 -5.115 -14.471 1.00 76.62 85 MET A N 1
ATOM 689 C CA . MET A 1 85 ? -15.546 -6.416 -13.954 1.00 76.62 85 MET A CA 1
ATOM 690 C C . MET A 1 85 ? -15.625 -6.441 -12.423 1.00 76.62 85 MET A C 1
ATOM 692 O O . MET A 1 85 ? -16.485 -7.126 -11.885 1.00 76.62 85 MET A O 1
ATOM 696 N N . ASN A 1 86 ? -14.764 -5.714 -11.707 1.00 72.75 86 ASN A N 1
ATOM 697 C CA . ASN A 1 86 ? -14.804 -5.660 -10.242 1.00 72.75 86 ASN A CA 1
ATOM 698 C C . ASN A 1 86 ? -15.994 -4.835 -9.730 1.00 72.75 86 ASN A C 1
ATOM 700 O O . ASN A 1 86 ? -16.687 -5.274 -8.824 1.00 72.75 86 ASN A O 1
ATOM 704 N N . LEU A 1 87 ? -16.267 -3.683 -10.353 1.00 69.75 87 LEU A N 1
ATOM 705 C CA . LEU A 1 87 ? -17.426 -2.847 -10.019 1.00 69.75 87 LEU A CA 1
ATOM 706 C C . LEU A 1 87 ? -18.749 -3.563 -10.314 1.00 69.75 87 LEU A C 1
ATOM 708 O O . LEU A 1 87 ? -19.703 -3.424 -9.556 1.00 69.75 87 LEU A O 1
ATOM 712 N N . ASN A 1 88 ? -18.796 -4.362 -11.382 1.00 65.56 88 ASN A N 1
ATOM 713 C CA . ASN A 1 88 ? -19.986 -5.131 -11.747 1.00 65.56 88 ASN A CA 1
ATOM 714 C C . ASN A 1 88 ? -20.156 -6.429 -10.933 1.00 65.56 88 ASN A C 1
ATOM 716 O O . ASN A 1 88 ? -21.233 -7.008 -10.965 1.00 65.56 88 ASN A O 1
ATOM 720 N N . ASN A 1 89 ? -19.113 -6.878 -10.222 1.00 58.16 89 ASN A N 1
ATOM 721 C CA . ASN A 1 89 ? -19.166 -7.969 -9.236 1.00 58.16 89 ASN A CA 1
ATOM 722 C C . ASN A 1 89 ? -19.278 -7.423 -7.805 1.00 58.16 89 ASN A C 1
ATOM 724 O O . ASN A 1 89 ? -18.857 -8.077 -6.849 1.00 58.16 89 ASN A O 1
ATOM 728 N N . THR A 1 90 ? -19.822 -6.216 -7.638 1.00 52.41 90 THR A N 1
ATOM 729 C CA . THR A 1 90 ? -20.342 -5.828 -6.330 1.00 52.41 90 THR A CA 1
ATOM 730 C C . THR A 1 90 ?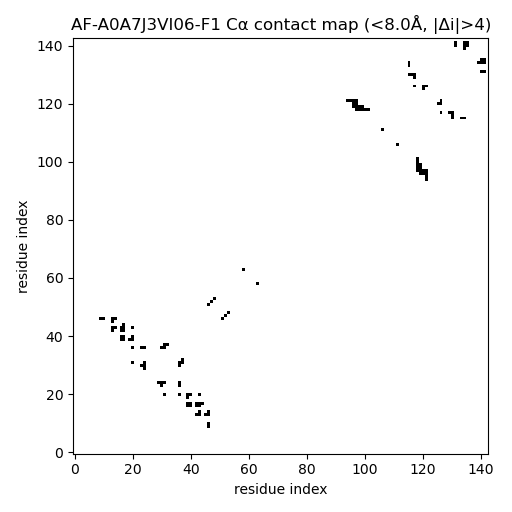 -21.622 -6.630 -6.154 1.00 52.41 90 THR A C 1
ATOM 732 O O . THR A 1 90 ? -22.708 -6.162 -6.477 1.00 52.41 90 THR A O 1
ATOM 735 N N . ASP A 1 91 ? -21.477 -7.893 -5.754 1.00 54.03 91 ASP A N 1
ATOM 736 C CA . ASP A 1 91 ? -22.574 -8.607 -5.130 1.00 54.03 91 ASP A CA 1
ATOM 737 C C . ASP A 1 91 ? -23.048 -7.675 -4.012 1.00 54.03 91 ASP A C 1
ATOM 739 O O . ASP A 1 91 ? -22.259 -7.315 -3.126 1.00 54.03 91 ASP A O 1
ATOM 743 N N . ASP A 1 92 ? -24.296 -7.218 -4.095 1.00 51.53 92 ASP A N 1
ATOM 744 C CA . ASP A 1 92 ? -24.988 -6.632 -2.958 1.00 51.53 92 ASP A CA 1
ATOM 745 C C . ASP A 1 92 ? -25.072 -7.749 -1.916 1.00 51.53 92 ASP A C 1
ATOM 747 O O . ASP A 1 92 ? -26.032 -8.516 -1.845 1.00 51.53 92 ASP A O 1
ATOM 751 N N . TYR A 1 93 ? -23.993 -7.909 -1.148 1.00 50.03 93 TYR A N 1
ATOM 752 C CA . TYR A 1 93 ? -24.001 -8.683 0.072 1.00 50.03 93 TYR A CA 1
ATOM 753 C C . TYR A 1 93 ? -24.914 -7.909 1.011 1.00 50.03 93 TYR A C 1
ATOM 755 O O . TYR A 1 93 ? -24.460 -7.080 1.801 1.00 50.03 93 TYR A O 1
ATOM 763 N N . GLU A 1 94 ? -26.216 -8.171 0.909 1.00 51.25 94 GLU A N 1
ATOM 764 C CA . GLU A 1 94 ? -27.120 -7.982 2.025 1.00 51.25 94 GLU A CA 1
ATOM 765 C C . GLU A 1 94 ? -26.520 -8.798 3.169 1.00 51.25 94 GLU A C 1
ATOM 767 O O . GLU A 1 94 ? -26.656 -10.023 3.246 1.00 51.25 94 GLU A O 1
ATOM 772 N N . MET A 1 95 ? -25.751 -8.125 4.028 1.00 55.34 95 MET A N 1
ATOM 773 C CA . MET A 1 95 ? -25.341 -8.676 5.306 1.00 55.34 95 MET A CA 1
ATOM 774 C C . MET A 1 95 ? -26.626 -8.855 6.096 1.00 55.34 95 MET A C 1
ATOM 776 O O . MET A 1 95 ? -27.096 -7.944 6.775 1.00 55.34 95 MET A O 1
ATOM 780 N N . SER A 1 96 ? -27.224 -10.035 5.945 1.00 60.88 96 SER A N 1
ATOM 781 C CA . SER A 1 96 ? -28.333 -10.459 6.774 1.00 60.88 96 SER A CA 1
ATOM 782 C C . SER A 1 96 ? -27.831 -10.361 8.215 1.00 60.88 96 SER A C 1
ATOM 784 O O . SER A 1 96 ? -26.821 -11.002 8.531 1.00 60.88 96 SER A O 1
ATOM 786 N N . PRO A 1 97 ? -28.452 -9.527 9.068 1.00 59.50 97 PRO A N 1
ATOM 787 C CA . PRO A 1 97 ? -27.949 -9.284 10.409 1.00 59.50 97 PRO A CA 1
ATOM 788 C C . PRO A 1 97 ? -27.844 -10.626 11.127 1.00 59.50 97 PRO A C 1
ATOM 790 O O . PRO A 1 97 ? -28.835 -11.346 11.287 1.00 59.50 97 PRO A O 1
ATOM 793 N N . VAL A 1 98 ? -26.622 -10.998 11.512 1.00 65.75 98 VAL A N 1
ATOM 794 C CA . VAL A 1 98 ? -26.409 -12.187 12.331 1.00 65.75 98 VAL A CA 1
ATOM 795 C C . VAL A 1 98 ? -26.927 -11.832 13.715 1.00 65.75 98 VAL A C 1
ATOM 797 O O . VAL A 1 98 ? -26.273 -11.144 14.497 1.00 65.75 98 VAL A O 1
ATOM 800 N N . ASN A 1 99 ? -28.145 -12.280 14.002 1.00 63.22 99 ASN A N 1
ATOM 801 C CA . ASN A 1 99 ? -28.734 -12.176 15.325 1.00 63.22 99 ASN A CA 1
ATOM 802 C C . ASN A 1 99 ? -28.036 -13.185 16.242 1.00 63.22 99 ASN A C 1
ATOM 804 O O . ASN A 1 99 ? -28.486 -14.319 16.402 1.00 63.22 99 ASN A O 1
ATOM 808 N N . LEU A 1 100 ? -26.898 -12.785 16.812 1.00 65.12 100 LEU A N 1
ATOM 809 C CA . LEU A 1 100 ? -26.322 -13.499 17.943 1.00 65.12 100 LEU A CA 1
ATOM 810 C C . LEU A 1 100 ? -27.243 -13.290 19.145 1.00 65.12 100 LEU A C 1
ATOM 812 O O . LEU A 1 100 ? -27.397 -12.170 19.620 1.00 65.12 100 LEU A O 1
ATOM 816 N N . ASN A 1 101 ? -27.861 -14.364 19.629 1.00 69.00 101 ASN A N 1
ATOM 817 C CA . ASN A 1 101 ? -28.567 -14.336 20.902 1.00 69.00 101 ASN A CA 1
ATOM 818 C C . ASN A 1 101 ? -27.525 -14.482 22.018 1.00 69.00 101 ASN A C 1
ATOM 820 O O . ASN A 1 101 ? -27.118 -15.596 22.348 1.00 69.00 101 ASN A O 1
ATOM 824 N N . LEU A 1 102 ? -27.014 -13.353 22.508 1.00 72.88 102 LEU A N 1
ATOM 825 C CA . LEU A 1 102 ? -26.043 -13.317 23.597 1.00 72.88 102 LEU A CA 1
ATOM 826 C C . LEU A 1 102 ? -26.802 -13.238 24.919 1.00 72.88 102 LEU A C 1
ATOM 828 O O . LEU A 1 102 ? -27.465 -12.242 25.197 1.00 72.88 102 LEU A O 1
ATOM 832 N N . GLU A 1 103 ? -26.698 -14.284 25.732 1.00 78.44 103 GLU A N 1
ATOM 833 C CA . GLU A 1 103 ? -27.133 -14.204 27.122 1.00 78.44 103 GLU A CA 1
ATOM 834 C C . GLU A 1 103 ? -26.060 -13.483 27.953 1.00 78.44 103 GLU A C 1
ATOM 836 O O . GLU A 1 103 ? -24.864 -13.727 27.748 1.00 78.44 103 GLU A O 1
ATOM 841 N N . PRO A 1 104 ? -26.447 -12.599 28.892 1.00 74.06 104 PRO A N 1
ATOM 842 C CA . PRO A 1 104 ? -25.501 -11.965 29.799 1.00 74.06 104 PRO A CA 1
ATOM 843 C C . PRO A 1 104 ? -24.732 -13.024 30.594 1.00 74.06 104 PRO A C 1
ATOM 845 O O . PRO A 1 104 ? -25.332 -13.869 31.258 1.00 74.06 104 PRO A O 1
ATOM 848 N N . ALA A 1 105 ? -23.402 -12.962 30.550 1.00 80.56 105 ALA A N 1
ATOM 849 C CA . ALA A 1 105 ? -22.532 -13.863 31.294 1.00 80.56 105 ALA A CA 1
ATOM 850 C C . ALA A 1 105 ? -21.766 -13.086 32.368 1.00 80.56 105 ALA A C 1
ATOM 852 O O . ALA A 1 105 ? -21.112 -12.085 32.078 1.00 80.56 105 ALA A O 1
ATOM 853 N N . THR A 1 106 ? -21.834 -13.554 33.614 1.00 81.81 106 THR A N 1
ATOM 854 C CA . THR A 1 106 ? -21.075 -12.980 34.731 1.00 81.81 106 THR A CA 1
ATOM 855 C C . THR A 1 106 ? -19.701 -13.638 34.812 1.00 81.81 106 THR A C 1
ATOM 857 O O . THR A 1 106 ? -19.583 -14.860 34.722 1.00 81.81 106 THR A O 1
ATOM 860 N N . ALA A 1 107 ? -18.654 -12.836 34.981 1.00 81.62 107 ALA A N 1
ATOM 861 C CA . ALA A 1 107 ? -17.302 -13.346 35.160 1.00 81.62 107 ALA A CA 1
ATOM 862 C C . ALA A 1 107 ? -17.083 -13.891 36.582 1.00 81.62 107 ALA A C 1
ATOM 864 O O . ALA A 1 107 ? -17.679 -13.414 37.545 1.00 81.62 107 ALA A O 1
ATOM 865 N N . THR A 1 108 ? -16.201 -14.884 36.704 1.00 84.31 108 THR A N 1
ATOM 866 C CA . THR A 1 108 ? -15.879 -15.555 37.978 1.00 84.31 108 THR A CA 1
ATOM 867 C C . THR A 1 108 ? -14.813 -14.815 38.801 1.00 84.31 108 THR A C 1
ATOM 869 O O . THR A 1 108 ? -14.668 -15.071 39.992 1.00 84.31 108 THR A O 1
ATOM 872 N N . GLU A 1 109 ? -14.049 -13.918 38.175 1.00 87.19 109 GLU A N 1
ATOM 873 C CA . GLU A 1 109 ? -12.963 -13.162 38.814 1.00 87.19 109 GLU A CA 1
ATOM 874 C C . GLU A 1 109 ? -13.490 -11.962 39.627 1.00 87.19 109 GLU A C 1
ATOM 876 O O . GLU A 1 109 ? -14.541 -11.414 39.292 1.00 87.19 109 GLU A O 1
ATOM 881 N N . PRO A 1 110 ? -12.770 -11.520 40.678 1.00 76.69 110 PRO A N 1
ATOM 882 C CA . PRO A 1 110 ? -13.232 -10.474 41.590 1.00 76.69 110 PRO A CA 1
ATOM 883 C C . PRO A 1 110 ? -13.187 -9.052 41.004 1.00 76.69 110 PRO A C 1
ATOM 885 O O . PRO A 1 110 ? -13.826 -8.169 41.567 1.00 76.69 110 PRO A O 1
ATOM 888 N N . ASP A 1 111 ? -12.467 -8.826 39.899 1.00 82.06 111 ASP A N 1
ATOM 889 C CA . ASP A 1 111 ? -12.414 -7.538 39.185 1.00 82.06 111 ASP A CA 1
ATOM 890 C C . ASP A 1 111 ? -12.411 -7.753 37.656 1.00 82.06 111 ASP A C 1
ATOM 892 O O . ASP A 1 111 ? -11.357 -7.734 37.009 1.00 82.06 111 ASP A O 1
ATOM 896 N N . PRO A 1 112 ? -13.566 -8.090 37.058 1.00 82.12 112 PRO A N 1
ATOM 897 C CA . PRO A 1 112 ? -13.645 -8.399 35.640 1.00 82.12 112 PRO A CA 1
ATOM 898 C C . PRO A 1 112 ? -13.824 -7.144 34.783 1.00 82.12 112 PRO A C 1
ATOM 900 O O . PRO A 1 112 ? -14.492 -6.184 35.159 1.00 82.12 112 PRO A O 1
ATOM 903 N N . SER A 1 113 ? -13.305 -7.189 33.556 1.00 80.50 113 SER A N 1
ATOM 904 C CA . SER A 1 113 ? -13.653 -6.187 32.547 1.00 80.50 113 SER A CA 1
ATOM 905 C C . SER A 1 113 ? -15.123 -6.329 32.144 1.00 80.50 113 SER A C 1
ATOM 907 O O . SER A 1 113 ? -15.563 -7.417 31.769 1.00 80.50 113 SER A O 1
ATOM 909 N N . VAL A 1 114 ? -15.870 -5.226 32.188 1.00 83.94 114 VAL A N 1
ATOM 910 C CA . VAL A 1 114 ? -17.257 -5.165 31.712 1.00 83.94 114 VAL A CA 1
ATOM 911 C C . VAL A 1 114 ? -17.250 -4.982 30.195 1.00 83.94 114 VAL A C 1
ATOM 913 O O . VAL A 1 114 ? -16.600 -4.074 29.677 1.00 83.94 114 VAL A O 1
ATOM 916 N N . ILE A 1 115 ? -17.937 -5.872 29.478 1.00 85.38 115 ILE A N 1
ATOM 917 C CA . ILE A 1 115 ? -18.002 -5.871 28.014 1.00 85.38 115 ILE A CA 1
ATOM 918 C C . ILE A 1 115 ? -19.454 -5.669 27.596 1.00 85.38 115 ILE A C 1
ATOM 920 O O . ILE A 1 115 ? -20.316 -6.472 27.949 1.00 85.38 115 ILE A O 1
ATOM 924 N N . TYR A 1 116 ? -19.701 -4.637 26.792 1.00 86.75 116 TYR A N 1
ATOM 925 C CA . TYR A 1 116 ? -20.996 -4.391 26.166 1.00 86.75 116 TYR A CA 1
ATOM 926 C C . TYR A 1 116 ? -20.975 -4.865 24.718 1.00 86.75 116 TYR A C 1
ATOM 928 O O . TYR A 1 116 ? -19.999 -4.666 23.991 1.00 86.75 116 TYR A O 1
ATOM 936 N N . ALA A 1 117 ? -22.064 -5.496 24.295 1.00 86.88 117 ALA A N 1
ATOM 937 C CA . ALA A 1 117 ? -22.254 -5.933 22.925 1.00 86.88 117 ALA A CA 1
ATOM 938 C C . ALA A 1 117 ? -23.702 -5.685 22.515 1.00 86.88 117 ALA A C 1
ATOM 940 O O . ALA A 1 117 ? -24.634 -6.029 23.238 1.00 86.88 117 ALA A O 1
ATOM 941 N N . ILE A 1 118 ? -23.878 -5.115 21.330 1.00 83.69 118 ILE A N 1
ATOM 942 C CA . ILE A 1 118 ? -25.180 -4.954 20.692 1.00 83.69 118 ILE A CA 1
ATOM 943 C C . ILE A 1 118 ? -25.317 -5.972 19.563 1.00 83.69 118 ILE A C 1
ATOM 945 O O . ILE A 1 118 ? -24.347 -6.311 18.882 1.00 83.69 118 ILE A O 1
ATOM 949 N N . THR A 1 119 ? -26.526 -6.479 19.373 1.00 84.00 119 THR A N 1
ATOM 950 C CA . THR A 1 119 ? -26.819 -7.546 18.413 1.00 84.00 119 THR A CA 1
ATOM 951 C C . THR A 1 119 ? -27.677 -7.014 17.266 1.00 84.00 119 THR A C 1
ATOM 953 O O . THR A 1 119 ? -28.283 -5.942 17.359 1.00 84.00 119 THR A O 1
ATOM 956 N N . GLY A 1 120 ? -27.701 -7.751 16.152 1.00 79.62 120 GLY A N 1
ATOM 957 C CA . GLY A 1 120 ? -28.518 -7.399 14.988 1.00 79.62 120 GLY A CA 1
ATOM 958 C C . GLY A 1 120 ? -28.007 -6.196 14.189 1.00 79.62 120 GLY A C 1
ATOM 959 O O . GLY A 1 120 ? -28.792 -5.574 13.479 1.00 79.62 120 GLY A O 1
ATOM 960 N N . THR A 1 121 ? -26.721 -5.861 14.303 1.00 79.94 121 THR A N 1
ATOM 961 C CA . THR A 1 121 ? -26.084 -4.810 13.502 1.00 79.94 121 THR A CA 1
ATOM 962 C C . THR A 1 121 ? -25.511 -5.383 12.208 1.00 79.94 121 THR A C 1
ATOM 964 O O . THR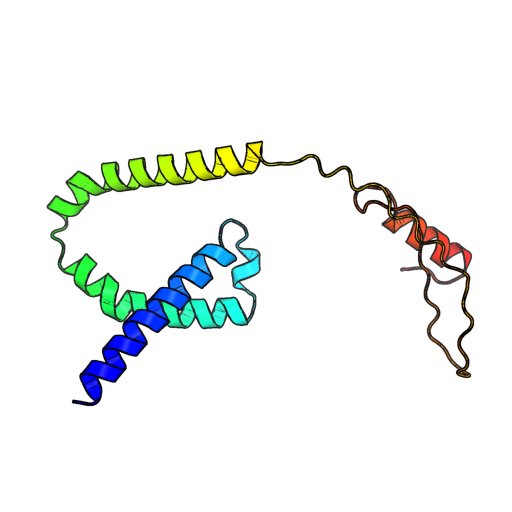 A 1 121 ? -25.158 -6.564 12.133 1.00 79.94 121 THR A O 1
ATOM 967 N N . ASN A 1 122 ? -25.434 -4.558 11.165 1.00 78.19 122 ASN A N 1
ATOM 968 C CA . ASN A 1 122 ? -24.860 -4.938 9.867 1.00 78.19 122 ASN A CA 1
ATOM 969 C C . ASN A 1 122 ? -23.591 -4.136 9.529 1.00 78.19 122 ASN A C 1
ATOM 971 O O . ASN A 1 122 ? -23.011 -4.313 8.458 1.00 78.19 122 ASN A O 1
ATOM 975 N N . GLY A 1 123 ? -23.156 -3.255 10.438 1.00 73.81 123 GLY A N 1
ATOM 976 C CA . GLY A 1 123 ? -21.937 -2.457 10.301 1.00 73.81 123 GLY A CA 1
ATOM 977 C C . GLY A 1 123 ? -22.071 -1.251 9.366 1.00 73.81 123 GLY A C 1
ATOM 978 O O . GLY A 1 123 ? -21.138 -0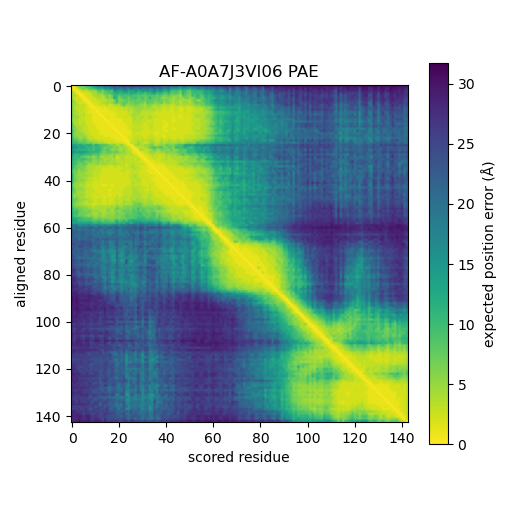.455 9.282 1.00 73.81 123 GLY A O 1
ATOM 979 N N . ALA A 1 124 ? -23.211 -1.105 8.688 1.00 79.88 124 ALA A N 1
ATOM 980 C CA . ALA A 1 124 ? -23.617 0.094 7.954 1.00 79.88 124 ALA A CA 1
ATOM 981 C C . ALA A 1 124 ? -24.776 0.834 8.654 1.00 79.88 124 ALA A C 1
ATOM 983 O O . ALA A 1 124 ? -25.202 1.893 8.195 1.00 79.88 124 ALA A O 1
ATOM 984 N N . ASP A 1 125 ? -25.292 0.265 9.742 1.00 79.94 125 ASP A N 1
ATOM 985 C CA . ASP A 1 125 ? -26.326 0.822 10.595 1.00 79.94 125 ASP A CA 1
ATOM 986 C C . ASP A 1 125 ? -25.741 1.672 11.729 1.00 79.94 125 ASP A C 1
ATOM 988 O O . ASP A 1 125 ? -24.527 1.784 11.912 1.00 79.94 125 ASP A O 1
ATOM 992 N N . ASP A 1 126 ? -26.630 2.245 12.537 1.00 85.56 126 ASP A N 1
ATOM 993 C CA . ASP A 1 126 ? -26.288 3.100 13.674 1.00 85.56 126 ASP A CA 1
ATOM 994 C C . ASP A 1 126 ? -25.756 2.319 14.895 1.00 85.56 126 ASP A C 1
ATOM 996 O O . ASP A 1 126 ? -25.919 2.715 16.048 1.00 85.56 126 ASP A O 1
ATOM 1000 N N . GLY A 1 127 ? -25.140 1.158 14.655 1.00 87.62 127 GLY A N 1
ATOM 1001 C CA . GLY A 1 127 ? -24.677 0.253 15.699 1.00 87.62 127 GLY A CA 1
ATOM 1002 C C . GLY A 1 127 ? -23.673 0.919 16.639 1.00 87.62 127 GLY A C 1
ATOM 1003 O O . GLY A 1 127 ? -23.783 0.792 17.850 1.00 87.62 127 GLY A O 1
ATOM 1004 N N . VAL A 1 128 ? -22.719 1.692 16.119 1.00 89.44 128 VAL A N 1
ATOM 1005 C CA . VAL A 1 128 ? -21.720 2.344 16.983 1.00 89.44 128 VAL A CA 1
ATOM 1006 C C . VAL A 1 128 ? -22.378 3.314 17.969 1.00 89.44 128 VAL A C 1
ATOM 1008 O O . VAL A 1 128 ? -22.044 3.269 19.149 1.00 89.44 128 VAL A O 1
ATOM 1011 N N . ASN A 1 129 ? -23.347 4.120 17.529 1.00 91.06 129 ASN A N 1
ATOM 1012 C CA . ASN A 1 129 ? -24.044 5.049 18.421 1.00 91.06 129 ASN A CA 1
ATOM 1013 C C . ASN A 1 129 ? -24.907 4.299 19.441 1.00 91.06 129 ASN A C 1
ATOM 1015 O O . ASN A 1 129 ? -24.813 4.583 20.627 1.00 91.06 129 ASN A O 1
ATOM 1019 N N . ARG A 1 130 ? -25.623 3.244 19.027 1.00 90.62 130 ARG A N 1
ATOM 1020 C CA . ARG A 1 130 ? -26.371 2.376 19.958 1.00 90.62 130 ARG A CA 1
ATOM 1021 C C . ARG A 1 130 ? -25.486 1.730 21.026 1.00 90.62 130 ARG A C 1
ATOM 1023 O O . ARG A 1 130 ? -25.946 1.504 22.139 1.00 90.62 130 ARG A O 1
ATOM 1030 N N . LEU A 1 131 ? -24.243 1.381 20.685 1.00 91.12 131 LEU A N 1
ATOM 1031 C CA . LEU A 1 131 ? -23.284 0.851 21.655 1.00 91.12 131 LEU A CA 1
ATOM 1032 C C . LEU A 1 131 ? -22.828 1.940 22.630 1.00 91.12 131 LEU A C 1
ATOM 1034 O O . LEU A 1 131 ? -22.724 1.665 23.819 1.00 91.12 131 LEU A O 1
ATOM 1038 N N . ILE A 1 132 ? -22.570 3.152 22.134 1.00 91.81 132 ILE A N 1
ATOM 1039 C CA . ILE A 1 132 ? -22.194 4.300 22.968 1.00 91.81 132 ILE A CA 1
ATOM 1040 C C . ILE A 1 132 ? -23.327 4.645 23.941 1.00 91.81 132 ILE A C 1
ATOM 1042 O O . ILE A 1 132 ? -23.062 4.768 25.132 1.00 91.81 132 ILE A O 1
ATOM 1046 N N . ASP A 1 133 ? -24.570 4.710 23.465 1.00 92.38 133 ASP A N 1
ATOM 1047 C CA . ASP A 1 133 ? -25.744 4.994 24.298 1.00 92.38 133 ASP A CA 1
ATOM 1048 C C . ASP A 1 133 ? -25.931 3.923 25.386 1.00 92.38 133 ASP A C 1
ATOM 1050 O O . ASP A 1 133 ? -26.132 4.253 26.551 1.00 92.38 133 ASP A O 1
ATOM 1054 N N . LEU A 1 134 ? -25.780 2.636 25.036 1.00 91.56 134 LEU A N 1
ATOM 1055 C CA . LEU A 1 134 ? -25.839 1.534 26.005 1.00 91.56 134 LEU A CA 1
ATOM 1056 C C . LEU A 1 134 ? -24.761 1.666 27.091 1.00 91.56 134 LEU A C 1
ATOM 1058 O O . LEU A 1 134 ? -25.005 1.349 28.250 1.00 91.56 134 LEU A O 1
ATOM 1062 N N . MET A 1 135 ? -23.557 2.104 26.725 1.00 91.94 135 MET A N 1
ATOM 1063 C CA . MET A 1 135 ? -22.485 2.323 27.695 1.00 91.94 135 MET A CA 1
ATOM 1064 C C . MET A 1 135 ? -22.765 3.535 28.596 1.00 91.94 135 MET A C 1
ATOM 1066 O O . MET A 1 135 ? -22.494 3.471 29.795 1.00 91.94 135 MET A O 1
ATOM 1070 N N . ASP A 1 136 ? -23.338 4.608 28.044 1.00 91.81 136 ASP A N 1
ATOM 1071 C CA . ASP A 1 136 ? -23.710 5.819 28.788 1.00 91.81 136 ASP A CA 1
ATOM 1072 C C . ASP A 1 136 ? -24.840 5.540 29.798 1.00 91.81 136 ASP A C 1
ATOM 1074 O O . ASP A 1 136 ? -24.768 5.971 30.947 1.00 91.81 136 ASP A O 1
ATOM 1078 N N . GLU A 1 137 ? -25.824 4.708 29.428 1.00 91.75 137 GLU A N 1
ATOM 1079 C CA . GLU A 1 137 ? -26.876 4.206 30.333 1.00 91.75 137 GLU A CA 1
ATOM 1080 C C . GLU A 1 137 ? -26.325 3.431 31.543 1.00 91.75 137 GLU A C 1
ATOM 1082 O O . GLU A 1 137 ? -26.978 3.356 32.586 1.00 91.75 137 GLU A O 1
ATOM 1087 N N . HIS A 1 138 ? -25.127 2.859 31.411 1.00 89.88 138 HIS A N 1
ATOM 1088 C CA . HIS A 1 138 ? -24.429 2.129 32.466 1.00 89.88 138 HIS A CA 1
ATOM 1089 C C . HIS A 1 138 ? -23.316 2.957 33.136 1.00 89.88 138 HIS A C 1
ATOM 1091 O O . HIS A 1 138 ? -22.378 2.385 33.696 1.00 89.88 138 HIS A O 1
ATOM 1097 N N . ASP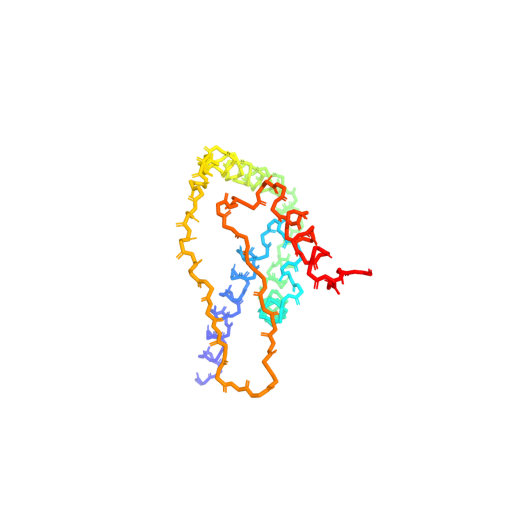 A 1 139 ? -23.427 4.292 33.100 1.00 89.56 139 ASP A N 1
ATOM 1098 C CA . ASP A 1 139 ? -22.488 5.247 33.709 1.00 89.56 139 ASP A CA 1
ATOM 1099 C C . ASP A 1 139 ? -21.037 5.078 33.206 1.00 89.56 139 ASP A C 1
ATOM 1101 O O . ASP A 1 139 ? -20.068 5.371 33.916 1.00 89.56 139 ASP A O 1
ATOM 1105 N N . GLN A 1 140 ? -20.867 4.591 31.972 1.00 86.69 140 GLN A N 1
ATOM 1106 C CA . GLN A 1 140 ? -19.564 4.292 31.380 1.00 86.69 140 GLN A CA 1
ATOM 1107 C C . GLN A 1 140 ? -19.374 5.014 30.033 1.00 86.69 140 GLN A C 1
ATOM 1109 O O . GLN A 1 140 ? -19.227 4.364 28.997 1.00 86.69 140 GLN A O 1
ATOM 1114 N N . PRO A 1 141 ? -19.350 6.361 30.025 1.00 82.38 141 PRO A N 1
ATOM 1115 C CA . PRO A 1 141 ? -19.286 7.147 28.798 1.00 82.38 141 PRO A CA 1
ATOM 1116 C C . PRO A 1 141 ? -18.017 6.845 27.995 1.00 82.38 141 PRO A C 1
ATOM 1118 O O . PRO A 1 141 ? -16.931 6.630 28.540 1.00 82.38 141 PRO A O 1
ATOM 1121 N N . PHE A 1 142 ? -18.147 6.851 26.668 1.00 76.19 142 PHE A N 1
ATOM 1122 C CA . PHE A 1 142 ? -17.025 6.613 25.753 1.00 76.19 142 PHE A CA 1
ATOM 1123 C C . PHE A 1 142 ? -16.082 7.836 25.632 1.00 76.19 142 PHE A C 1
ATOM 1125 O O . PHE A 1 142 ? -15.058 7.752 24.947 1.00 76.19 142 PHE A O 1
ATOM 1132 N N . TYR A 1 143 ? -16.411 8.961 26.287 1.00 66.94 143 TYR A N 1
ATOM 1133 C CA . TYR A 1 143 ? -15.663 10.227 26.297 1.00 66.94 143 TYR A CA 1
ATOM 1134 C C . TYR A 1 143 ? -15.985 11.102 27.515 1.00 66.94 143 TYR A C 1
ATOM 1136 O O . TYR A 1 143 ? -17.172 11.184 27.893 1.00 66.94 143 TYR A O 1
#

Sequence (143 aa):
MKLRRLRDHFFIYGFLCLVWYLLRTGTKPSRAVYPCQQSAGFVAHLWTLTYAAPVLAAVESDRFRIHWKTVVLVLLIGVGAYGYMNLNNTDDYEMSPVNLNLEPATATEPDPSVIYAITGTNGADDGVNRLIDLMDEHDQPFY

Secondary structure (DSSP, 8-state):
-HHHHHHHHHHHHHHHHHHHHHHHHTT-GGGGGSHHHHHHHHHHHHHIIIIIHHHHHHS-HHHHHHHHHHHHHHHHHHHHHHHHHHHHT------------------SSSSPPP-----S--SSSTHHHHHHHHHHHTT----

Mean predicted aligned error: 16.11 Å

Foldseek 3Di:
DVVVVVVVVLLVLLVVLLVCLCVQCPPPVVCCPDPSSVVSVVSVVVNCVVPVVVVVVPPDPVVCVVCVVVVVVVVCVVVVVVVVVVVVPPPPPPQQFPFDPDDDDDDPDPDDDDDDDDGRDSVVDPRVVVRQVVCVVVVRHPD

pLDDT: mean 81.26, std 10.95, range [50.03, 94.5]

Solvent-accessible surface area (backbone atoms only — not comparable to full-atom values): 8576 Å² total; per-residue (Å²): 122,68,66,62,55,53,49,54,52,50,51,55,51,20,49,52,27,36,52,50,33,49,69,68,24,62,94,46,70,77,47,46,73,38,74,74,33,45,54,24,46,52,43,20,48,53,39,37,59,72,59,48,45,58,52,61,69,68,47,57,65,69,68,49,66,69,45,46,63,56,52,51,49,54,48,50,50,52,51,48,51,52,50,51,53,52,66,73,61,59,68,83,73,74,62,70,50,64,68,62,87,78,74,94,76,83,73,92,59,98,81,64,87,86,81,88,83,80,65,56,50,64,85,82,57,70,48,69,58,55,46,44,52,56,30,41,77,66,79,46,59,91,118

Radius of gyration: 26.26 Å; Cα contacts (8 Å, |Δi|>4): 70; chains: 1; bounding box: 57×34×72 Å